Protein AF-A0A6M3JIW3-F1 (afdb_monomer_lite)

Sequence (122 aa):
MAKIIEWSEEQEKAWEDWVSTRPQIIKDLCKRFPPYNIYRLNNSGHKVTIYSYSEDGTITVNVSGEYNAVMFDRQVFGIRPENLEECDLPGTDEVIGSFLTEEEDVKKFIDMVRPSVLADRN

Structure (mmCIF, N/CA/C/O backbone):
data_AF-A0A6M3JIW3-F1
#
_entry.id   AF-A0A6M3JIW3-F1
#
loop_
_atom_site.group_PDB
_atom_site.id
_atom_site.type_symbol
_atom_site.label_atom_id
_atom_site.label_alt_id
_atom_site.label_comp_id
_atom_site.label_asym_id
_atom_site.label_entity_id
_atom_site.label_seq_id
_atom_site.pdbx_PDB_ins_code
_atom_site.Cartn_x
_atom_site.Cartn_y
_atom_site.Cartn_z
_atom_site.occupancy
_atom_site.B_iso_or_equiv
_atom_site.auth_seq_id
_atom_site.auth_comp_id
_atom_site.auth_asym_id
_atom_site.auth_atom_id
_atom_site.pdbx_PDB_model_num
ATOM 1 N N . MET A 1 1 ? 5.607 -12.550 4.158 1.00 65.94 1 MET A N 1
ATOM 2 C CA . MET A 1 1 ? 4.975 -11.288 3.734 1.00 65.94 1 MET A CA 1
ATOM 3 C C . MET A 1 1 ? 6.071 -10.282 3.483 1.00 65.94 1 MET A C 1
ATOM 5 O O . MET A 1 1 ? 6.911 -10.101 4.361 1.00 65.94 1 MET A O 1
ATOM 9 N N . ALA A 1 2 ? 6.074 -9.660 2.312 1.00 86.62 2 ALA A N 1
ATOM 10 C CA . ALA A 1 2 ? 6.933 -8.521 2.052 1.00 86.62 2 ALA A CA 1
ATOM 11 C C . ALA A 1 2 ? 6.315 -7.257 2.660 1.00 86.62 2 ALA A C 1
ATO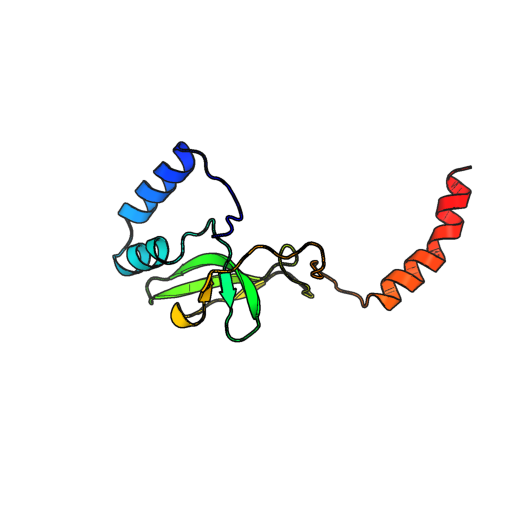M 13 O O . ALA A 1 2 ? 5.189 -6.875 2.327 1.00 86.62 2 ALA A O 1
ATOM 14 N N . LYS A 1 3 ? 7.069 -6.615 3.548 1.00 89.94 3 LYS A N 1
ATOM 15 C CA . LYS A 1 3 ? 6.744 -5.292 4.068 1.00 89.94 3 LYS A CA 1
ATOM 16 C C . LYS A 1 3 ? 7.385 -4.234 3.177 1.00 89.94 3 LYS A C 1
ATOM 18 O O . LYS A 1 3 ? 8.534 -4.389 2.770 1.00 89.94 3 LYS A O 1
ATOM 23 N N . ILE A 1 4 ? 6.649 -3.164 2.893 1.00 92.94 4 ILE A N 1
ATOM 24 C CA . ILE A 1 4 ? 7.192 -1.983 2.198 1.00 92.94 4 ILE A CA 1
ATOM 25 C C . ILE A 1 4 ? 7.888 -1.032 3.174 1.00 92.94 4 ILE A C 1
ATOM 27 O O . ILE A 1 4 ? 8.704 -0.206 2.778 1.00 92.94 4 ILE A O 1
ATOM 31 N N . ILE A 1 5 ? 7.558 -1.144 4.461 1.00 91.69 5 ILE A N 1
ATOM 32 C CA . ILE A 1 5 ? 8.110 -0.321 5.527 1.00 91.69 5 ILE A CA 1
ATOM 33 C C . ILE A 1 5 ? 8.079 -1.094 6.846 1.00 91.69 5 ILE A C 1
ATOM 35 O O . ILE A 1 5 ? 7.129 -1.825 7.127 1.00 91.69 5 ILE A O 1
ATOM 39 N N . GLU A 1 6 ? 9.113 -0.909 7.662 1.00 92.75 6 GLU A N 1
ATOM 40 C CA . GLU A 1 6 ? 9.095 -1.308 9.068 1.00 92.75 6 GLU A CA 1
ATOM 41 C C . GLU A 1 6 ? 8.651 -0.115 9.909 1.00 92.75 6 GLU A C 1
ATOM 43 O O . GLU A 1 6 ? 9.213 0.978 9.800 1.00 92.75 6 GLU A O 1
ATOM 48 N N . TRP A 1 7 ? 7.623 -0.317 10.725 1.00 92.50 7 TRP A N 1
ATOM 49 C CA . TRP A 1 7 ? 7.114 0.708 11.625 1.00 92.50 7 TRP A CA 1
ATOM 50 C C . TRP A 1 7 ? 7.836 0.664 12.968 1.00 92.50 7 TRP A C 1
ATOM 52 O O . TRP A 1 7 ? 8.233 -0.396 13.447 1.00 92.50 7 TRP A O 1
ATOM 62 N N . SER A 1 8 ? 8.009 1.831 13.585 1.00 95.69 8 SER A N 1
ATOM 63 C CA . SER A 1 8 ? 8.398 1.903 14.991 1.00 95.69 8 SER A CA 1
ATOM 64 C C . SER A 1 8 ? 7.234 1.484 15.894 1.00 95.69 8 SER A C 1
ATOM 66 O O . SER A 1 8 ? 6.071 1.575 15.503 1.00 95.69 8 SER A O 1
ATOM 68 N N . GLU A 1 9 ? 7.527 1.112 17.142 1.00 95.75 9 GLU A N 1
ATOM 69 C CA . GLU A 1 9 ? 6.493 0.781 18.139 1.00 95.75 9 GLU A CA 1
ATOM 70 C C . GLU A 1 9 ? 5.469 1.919 18.325 1.00 95.75 9 GLU A C 1
ATOM 72 O O . GLU A 1 9 ? 4.278 1.680 18.512 1.00 95.75 9 GLU A O 1
ATOM 77 N N . GLU A 1 10 ? 5.914 3.178 18.241 1.00 96.88 10 GLU A N 1
ATOM 78 C CA . GLU A 1 10 ? 5.030 4.346 18.318 1.00 96.88 10 GLU A CA 1
ATOM 79 C C . GLU A 1 10 ? 4.070 4.417 17.121 1.00 96.88 10 GLU A C 1
ATOM 81 O O . GLU A 1 10 ? 2.888 4.718 17.294 1.00 96.88 10 GLU A O 1
ATOM 86 N N . GLN A 1 11 ? 4.557 4.107 15.916 1.00 95.31 11 GLN A N 1
ATOM 87 C CA . GLN A 1 11 ? 3.742 4.078 14.700 1.00 95.31 11 GLN A CA 1
ATOM 88 C C . GLN A 1 11 ? 2.740 2.921 14.722 1.00 95.31 11 GLN A C 1
ATOM 90 O O . GLN A 1 11 ? 1.574 3.128 14.385 1.00 95.31 11 GLN A O 1
ATOM 95 N N . GLU A 1 12 ? 3.165 1.733 15.162 1.00 94.81 12 GLU A N 1
ATOM 96 C CA . GLU A 1 12 ? 2.276 0.581 15.343 1.00 94.81 12 GLU A CA 1
ATOM 97 C C . GLU A 1 12 ? 1.162 0.901 16.342 1.00 94.81 12 GLU A C 1
ATOM 99 O O . GLU A 1 12 ? -0.015 0.714 16.035 1.00 94.81 12 GLU A O 1
ATOM 104 N N . LYS A 1 13 ? 1.506 1.492 17.490 1.00 96.69 13 LYS A N 1
ATOM 105 C CA . LYS A 1 13 ? 0.517 1.897 18.490 1.00 96.69 13 LYS A CA 1
ATOM 106 C C . LYS A 1 13 ? -0.450 2.955 17.960 1.00 96.69 13 LYS A C 1
ATOM 108 O O . LYS A 1 13 ? -1.658 2.823 18.136 1.00 96.69 13 LYS A O 1
ATOM 113 N N . ALA A 1 14 ? 0.054 3.996 17.297 1.00 96.38 14 ALA A N 1
ATOM 114 C CA . ALA A 1 14 ? -0.794 5.037 16.717 1.00 96.38 14 ALA A CA 1
ATOM 115 C C . ALA A 1 14 ? -1.767 4.464 15.673 1.00 96.38 14 ALA A C 1
ATOM 117 O O . ALA A 1 14 ? -2.920 4.895 15.583 1.00 96.38 14 ALA A O 1
ATOM 118 N N . TRP A 1 15 ? -1.318 3.470 14.903 1.00 95.75 15 TRP A N 1
ATOM 119 C CA . TRP A 1 15 ? -2.162 2.738 13.969 1.00 95.75 15 TRP A CA 1
ATOM 120 C C . TRP A 1 15 ? -3.244 1.926 14.681 1.00 95.75 15 TRP A C 1
ATOM 122 O O . TRP A 1 15 ? -4.418 2.045 14.332 1.00 95.75 15 TRP A O 1
ATOM 132 N N . GLU A 1 16 ? -2.884 1.136 15.690 1.00 96.62 16 GLU A N 1
ATOM 1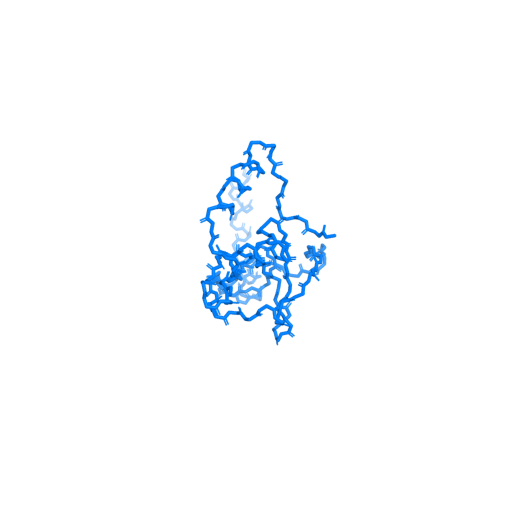33 C CA . GLU A 1 16 ? -3.837 0.342 16.471 1.00 96.62 16 GLU A CA 1
ATOM 134 C C . GLU A 1 16 ? -4.891 1.218 17.155 1.00 96.62 16 GLU A C 1
ATOM 136 O O . GLU A 1 16 ? -6.091 0.936 17.054 1.00 96.62 16 GLU A O 1
ATOM 141 N N . ASP A 1 17 ? -4.462 2.321 17.774 1.00 98.00 17 ASP A N 1
ATOM 142 C CA . ASP A 1 17 ? -5.342 3.306 18.397 1.00 98.00 17 ASP A CA 1
ATOM 143 C C . ASP A 1 17 ? -6.320 3.870 17.356 1.00 98.00 17 ASP A C 1
ATOM 145 O O . ASP A 1 17 ? -7.533 3.890 17.585 1.00 98.00 17 ASP A O 1
ATOM 149 N N . TRP A 1 18 ? -5.832 4.241 16.168 1.00 96.94 18 TRP A N 1
ATOM 150 C CA . TRP A 1 18 ? -6.682 4.706 15.074 1.00 96.94 18 TRP A CA 1
ATOM 151 C C . TRP A 1 18 ? -7.680 3.633 14.619 1.00 96.94 18 TRP A C 1
ATOM 153 O O . TRP A 1 18 ? -8.876 3.929 14.545 1.00 96.94 18 TRP A O 1
ATOM 163 N N . VAL A 1 19 ? -7.236 2.394 14.369 1.00 97.44 19 VAL A N 1
ATOM 164 C CA . VAL A 1 19 ? -8.091 1.271 13.933 1.00 97.44 19 VAL A CA 1
ATOM 165 C C . VAL A 1 19 ? -9.167 0.968 14.979 1.00 97.44 19 VAL A C 1
ATOM 167 O O . VAL A 1 19 ? -10.321 0.709 14.624 1.00 97.44 19 VAL A O 1
ATOM 170 N N . SER A 1 20 ? -8.839 1.062 16.271 1.00 97.62 20 SER A N 1
ATOM 171 C CA . SER A 1 20 ? -9.766 0.776 17.373 1.00 97.62 20 SER A CA 1
ATOM 172 C C . SER A 1 20 ? -11.019 1.667 17.356 1.00 97.62 20 SER A C 1
ATOM 174 O O . SER A 1 20 ? -12.108 1.216 17.729 1.00 97.62 20 SER A O 1
ATOM 176 N N . THR A 1 21 ? -10.895 2.892 16.833 1.00 97.94 21 THR A N 1
ATOM 177 C CA . THR A 1 21 ? -11.989 3.872 16.727 1.00 97.94 21 THR A CA 1
ATOM 178 C C . THR A 1 21 ? -12.885 3.683 15.498 1.00 97.94 21 THR A C 1
ATOM 180 O O . THR A 1 21 ? -13.919 4.341 15.390 1.00 97.94 21 THR A O 1
ATOM 183 N N . ARG A 1 22 ? -12.520 2.797 14.561 1.00 97.94 22 ARG A N 1
ATOM 184 C CA . ARG A 1 22 ? -13.221 2.642 13.275 1.00 97.94 22 ARG A CA 1
ATOM 185 C C . ARG A 1 22 ? -14.393 1.649 13.336 1.00 97.94 22 ARG A C 1
ATOM 187 O O . ARG A 1 22 ? -14.442 0.800 14.236 1.00 97.94 22 ARG A O 1
ATOM 194 N N . PRO A 1 23 ? -15.339 1.716 12.378 1.00 98.31 23 PRO A N 1
ATOM 195 C CA . PRO A 1 23 ? -16.371 0.694 12.213 1.00 98.31 23 PRO A CA 1
ATOM 196 C C . PRO A 1 23 ? -15.787 -0.708 12.002 1.00 98.31 23 PRO A C 1
ATOM 198 O O . PRO A 1 23 ? -14.656 -0.855 11.535 1.00 98.31 23 PRO A O 1
ATOM 201 N N . GLN A 1 24 ? -16.576 -1.746 12.303 1.00 98.19 24 GLN A N 1
ATOM 202 C CA . GLN A 1 24 ? -16.110 -3.138 12.242 1.00 98.19 24 GLN A CA 1
ATOM 203 C C . GLN A 1 24 ? -15.580 -3.526 10.857 1.00 98.19 24 GLN A C 1
ATOM 205 O O . GLN A 1 24 ? -14.533 -4.153 10.768 1.00 98.19 24 GLN A O 1
ATOM 210 N N . ILE A 1 25 ? -16.233 -3.068 9.786 1.00 98.19 25 ILE A N 1
ATOM 211 C CA . ILE A 1 25 ? -15.784 -3.335 8.415 1.00 98.19 25 ILE A CA 1
ATOM 212 C C . ILE A 1 25 ? -14.359 -2.822 8.161 1.00 98.19 25 ILE A C 1
ATOM 214 O O . ILE A 1 25 ? -13.535 -3.540 7.607 1.00 98.19 25 ILE A O 1
ATOM 218 N N . ILE A 1 26 ? -14.022 -1.621 8.641 1.00 98.44 26 ILE A N 1
ATOM 219 C CA . ILE A 1 26 ? -12.675 -1.055 8.502 1.00 98.44 26 ILE A CA 1
ATOM 220 C C . ILE A 1 26 ? -11.672 -1.838 9.347 1.00 98.44 26 ILE A C 1
ATOM 222 O O . ILE A 1 26 ? -10.568 -2.105 8.881 1.00 98.44 26 ILE A O 1
ATOM 226 N N . LYS A 1 27 ? -12.051 -2.241 10.566 1.00 98.44 27 LYS A N 1
ATOM 227 C CA . LYS A 1 27 ? -11.211 -3.081 11.436 1.00 98.44 27 LYS A CA 1
ATOM 228 C C . LYS A 1 27 ? -10.872 -4.411 10.769 1.00 98.44 27 LYS A C 1
ATOM 230 O O . LYS A 1 27 ? -9.711 -4.813 10.767 1.00 98.44 27 LYS A O 1
ATOM 235 N N . ASP A 1 28 ? -11.868 -5.056 10.169 1.00 98.25 28 ASP A N 1
ATOM 236 C CA . ASP A 1 28 ? -11.705 -6.328 9.466 1.00 98.25 28 ASP A CA 1
ATOM 237 C C . ASP A 1 28 ? -10.800 -6.170 8.238 1.00 98.25 28 ASP A C 1
ATOM 239 O O . ASP A 1 28 ? -9.895 -6.981 8.030 1.00 98.25 28 ASP A O 1
ATOM 243 N N . LEU A 1 29 ? -10.985 -5.092 7.464 1.00 98.19 29 LEU A N 1
ATOM 244 C CA . LEU A 1 29 ? -10.118 -4.774 6.330 1.00 98.19 29 LEU A CA 1
ATOM 245 C C . LEU A 1 29 ? -8.677 -4.492 6.766 1.00 98.19 29 LEU A C 1
ATOM 247 O O . LEU A 1 29 ? -7.767 -5.075 6.192 1.00 98.19 29 LEU A O 1
ATOM 251 N N . CYS A 1 30 ? -8.457 -3.668 7.793 1.00 97.56 30 CYS A N 1
ATOM 252 C CA . CYS A 1 30 ? -7.117 -3.341 8.296 1.00 97.56 30 CYS A CA 1
ATOM 253 C C . CYS A 1 30 ? -6.391 -4.571 8.851 1.00 97.56 30 CYS A C 1
ATOM 255 O O . CYS A 1 30 ? -5.178 -4.692 8.708 1.00 97.56 30 CYS A O 1
ATOM 257 N N . LYS A 1 31 ? -7.130 -5.493 9.480 1.00 96.31 31 LYS A N 1
ATOM 258 C CA . LYS A 1 31 ? -6.582 -6.757 9.980 1.00 96.31 31 LYS A CA 1
ATOM 259 C C . LYS A 1 31 ? -6.174 -7.689 8.841 1.00 96.31 31 LYS A C 1
ATOM 261 O O . LYS A 1 31 ? -5.163 -8.374 8.954 1.00 96.31 31 LYS A O 1
ATOM 266 N N . ARG A 1 32 ? -6.982 -7.754 7.779 1.00 96.75 32 ARG A N 1
ATOM 267 C CA . ARG A 1 32 ? -6.729 -8.634 6.630 1.00 96.75 32 ARG A CA 1
ATOM 268 C C . ARG A 1 32 ? -5.685 -8.062 5.675 1.00 96.75 32 ARG A C 1
ATOM 270 O O . ARG A 1 32 ? -4.914 -8.826 5.112 1.00 96.75 32 ARG A O 1
ATOM 277 N N . PHE A 1 33 ? -5.671 -6.746 5.505 1.00 97.19 33 PHE A N 1
ATOM 278 C CA . PHE A 1 33 ? -4.771 -6.045 4.604 1.00 97.19 33 PHE A CA 1
ATOM 279 C C . PHE A 1 33 ? -4.076 -4.897 5.333 1.00 97.19 33 PHE A C 1
ATOM 281 O O . PHE A 1 33 ? -4.455 -3.752 5.125 1.00 97.19 33 PHE A O 1
ATOM 288 N N . PRO A 1 34 ? -3.071 -5.147 6.186 1.00 95.75 34 PRO A N 1
ATOM 289 C CA . PRO A 1 34 ? -2.301 -4.066 6.784 1.00 95.75 34 PRO A CA 1
ATOM 290 C C . PRO A 1 34 ? -1.645 -3.162 5.720 1.00 95.75 34 PRO A C 1
ATOM 292 O O . PRO A 1 34 ? -1.168 -3.668 4.696 1.00 95.75 34 PRO A O 1
ATOM 295 N N . PRO A 1 35 ? -1.568 -1.836 5.939 1.00 95.62 35 PRO A N 1
ATOM 296 C CA . PRO A 1 35 ? -1.125 -0.893 4.908 1.00 95.62 35 PRO A CA 1
ATOM 297 C C . PRO A 1 35 ? 0.391 -0.905 4.660 1.00 95.62 35 PRO A C 1
ATOM 299 O O . PRO A 1 35 ? 0.851 -0.357 3.665 1.00 95.62 35 PRO A O 1
ATOM 302 N N . TYR A 1 36 ? 1.167 -1.526 5.549 1.00 94.38 36 TYR A N 1
ATOM 303 C CA . TYR A 1 36 ? 2.625 -1.649 5.457 1.00 94.38 36 TYR A CA 1
ATOM 304 C C . TYR A 1 36 ? 3.095 -2.885 4.672 1.00 94.38 36 TYR A C 1
ATOM 306 O O . TYR A 1 36 ? 4.296 -3.140 4.582 1.00 94.38 36 TYR A O 1
ATOM 314 N N . ASN A 1 37 ? 2.170 -3.650 4.093 1.00 95.69 37 ASN A N 1
ATOM 315 C CA . ASN A 1 37 ? 2.473 -4.783 3.223 1.00 95.69 37 ASN A CA 1
ATOM 316 C C . ASN A 1 37 ? 2.249 -4.422 1.748 1.00 95.69 37 ASN A C 1
ATOM 318 O O . ASN A 1 37 ? 1.511 -3.488 1.422 1.00 95.69 37 ASN A O 1
ATOM 322 N N . ILE A 1 38 ? 2.857 -5.211 0.862 1.00 97.19 38 ILE A N 1
ATOM 323 C CA . ILE A 1 38 ? 2.587 -5.176 -0.577 1.00 97.19 38 ILE A CA 1
ATOM 324 C C . ILE A 1 38 ? 1.598 -6.277 -0.978 1.00 97.19 38 ILE A C 1
ATOM 326 O O . ILE A 1 38 ? 1.604 -7.381 -0.427 1.00 97.19 38 ILE A O 1
ATOM 330 N N . TYR A 1 39 ? 0.755 -5.970 -1.959 1.00 97.88 39 TYR A N 1
ATOM 331 C CA . TYR A 1 39 ? -0.256 -6.880 -2.492 1.00 97.88 39 TYR A CA 1
ATOM 332 C C . TYR A 1 39 ? -0.178 -6.931 -4.009 1.00 97.88 39 TYR A C 1
ATOM 334 O O . TYR A 1 39 ? 0.415 -6.060 -4.639 1.00 97.88 39 TYR A O 1
ATOM 342 N N . ARG A 1 40 ? -0.824 -7.918 -4.617 1.00 97.69 40 ARG A N 1
ATOM 343 C CA . ARG A 1 40 ? -0.999 -8.024 -6.060 1.00 97.69 40 ARG A CA 1
ATOM 344 C C . ARG A 1 40 ? -2.478 -7.969 -6.406 1.00 97.69 40 ARG A C 1
ATOM 346 O O . ARG A 1 40 ? -3.309 -8.563 -5.725 1.00 97.69 40 ARG A O 1
ATOM 353 N N . LEU A 1 41 ? -2.802 -7.240 -7.468 1.00 97.38 41 LEU A N 1
ATOM 354 C CA . LEU A 1 41 ? -4.124 -7.270 -8.080 1.00 97.38 41 LEU A CA 1
ATOM 355 C C . LEU A 1 41 ? -4.248 -8.489 -8.995 1.00 97.38 41 LEU A C 1
ATOM 357 O O . LEU A 1 41 ? -3.517 -8.600 -9.978 1.00 97.38 41 LEU A O 1
ATOM 361 N N . ASN A 1 42 ? -5.220 -9.359 -8.731 1.00 94.81 42 ASN A N 1
ATOM 362 C CA . ASN A 1 42 ? -5.378 -10.630 -9.454 1.00 94.81 42 ASN A CA 1
ATOM 363 C C . ASN A 1 42 ? -5.708 -10.444 -10.945 1.00 94.81 42 ASN A C 1
ATOM 365 O O . ASN A 1 42 ? -5.391 -11.289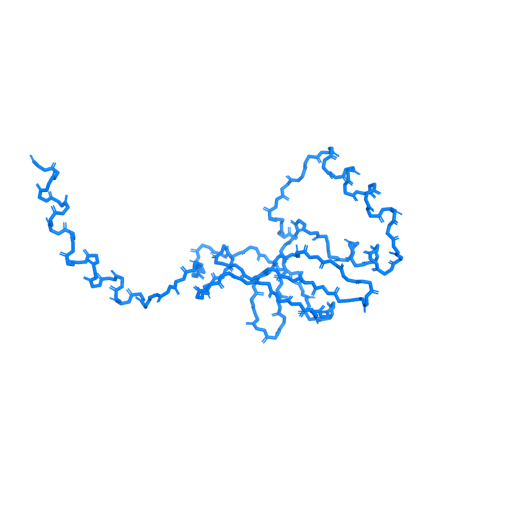 -11.775 1.00 94.81 42 ASN A O 1
ATOM 369 N N . ASN A 1 43 ? -6.375 -9.343 -11.296 1.00 90.75 43 ASN A N 1
ATOM 370 C CA . ASN A 1 43 ? -6.846 -9.080 -12.656 1.00 90.75 43 ASN A CA 1
ATOM 371 C C . ASN A 1 43 ? -5.787 -8.447 -13.571 1.00 90.75 43 ASN A C 1
ATOM 373 O O . ASN A 1 43 ? -5.836 -8.664 -14.779 1.00 90.75 43 ASN A O 1
ATOM 377 N N . SER A 1 44 ? -4.865 -7.649 -13.028 1.00 93.75 44 SER A N 1
ATOM 378 C CA . SER A 1 44 ? -3.821 -6.965 -13.803 1.00 93.75 44 SER A CA 1
ATOM 379 C C . SER A 1 44 ? -2.417 -7.503 -13.537 1.00 93.75 44 SER A C 1
ATOM 381 O O . SER A 1 44 ? -1.515 -7.260 -14.330 1.00 93.75 44 SER A O 1
ATOM 383 N N . GLY A 1 45 ? -2.208 -8.199 -12.419 1.00 95.44 45 GLY A N 1
ATOM 384 C CA . GLY A 1 45 ? -0.892 -8.618 -11.942 1.00 95.44 45 GLY A CA 1
ATOM 385 C C . GLY A 1 45 ? -0.066 -7.491 -11.317 1.00 95.44 45 GLY A C 1
ATOM 386 O O . GLY A 1 45 ? 1.061 -7.742 -10.894 1.00 95.44 45 GLY A O 1
ATOM 387 N N . HIS A 1 46 ? -0.602 -6.268 -11.237 1.00 97.31 46 HIS A N 1
ATOM 388 C CA . HIS A 1 46 ? 0.120 -5.126 -10.680 1.00 97.31 46 HIS A CA 1
ATOM 389 C C . HIS A 1 46 ? 0.345 -5.313 -9.182 1.00 97.31 46 HIS A C 1
ATOM 391 O O . HIS A 1 46 ? -0.584 -5.669 -8.452 1.00 97.31 46 HIS A O 1
ATOM 397 N N . LYS A 1 47 ? 1.561 -5.012 -8.728 1.00 97.88 47 LYS A N 1
ATOM 398 C CA . LYS A 1 47 ? 1.894 -4.922 -7.309 1.00 97.88 47 LYS A CA 1
ATOM 399 C C . LYS A 1 47 ? 1.444 -3.566 -6.771 1.00 97.88 47 LYS A C 1
ATOM 401 O O . LYS A 1 47 ? 1.682 -2.535 -7.396 1.00 97.88 47 LYS A O 1
ATOM 406 N N . VAL A 1 48 ? 0.759 -3.546 -5.640 1.00 98.06 48 VAL A N 1
ATOM 407 C CA . VAL A 1 48 ? 0.074 -2.366 -5.117 1.00 98.06 48 VAL A CA 1
ATOM 408 C C . VAL A 1 48 ? 0.254 -2.229 -3.615 1.00 98.06 48 VAL A C 1
ATOM 410 O O . VAL A 1 48 ? 0.435 -3.213 -2.898 1.00 98.06 48 VAL A O 1
ATOM 413 N N . THR A 1 49 ? 0.146 -0.994 -3.139 1.00 97.94 49 THR A N 1
ATOM 414 C CA . THR A 1 49 ? 0.081 -0.674 -1.709 1.00 97.94 49 THR A CA 1
ATOM 415 C C . THR A 1 49 ? -1.301 -0.142 -1.364 1.00 97.94 49 THR A C 1
ATOM 417 O O . THR A 1 49 ? -2.014 0.386 -2.224 1.00 97.94 49 THR A O 1
ATOM 420 N N . ILE A 1 50 ? -1.712 -0.292 -0.108 1.00 98.00 50 ILE A N 1
ATOM 421 C CA . ILE A 1 50 ? -3.022 0.188 0.333 1.00 98.00 50 ILE A CA 1
ATOM 422 C C . ILE A 1 50 ? -2.950 1.697 0.562 1.00 98.00 50 ILE A C 1
ATOM 424 O O . ILE A 1 50 ? -2.126 2.172 1.339 1.00 98.00 50 ILE A O 1
ATOM 428 N N . TYR A 1 51 ? -3.828 2.451 -0.098 1.00 98.00 51 TYR A N 1
ATOM 429 C CA . TYR A 1 51 ? -3.961 3.891 0.119 1.00 98.00 51 TYR A CA 1
ATOM 430 C C . TYR A 1 51 ? -5.015 4.205 1.182 1.00 98.00 51 TYR A C 1
ATOM 432 O O . TYR A 1 51 ? -4.774 4.997 2.090 1.00 98.00 51 TYR A O 1
ATOM 440 N N . SER A 1 52 ? -6.194 3.587 1.075 1.00 98.06 52 SER A N 1
ATOM 441 C CA . SER A 1 52 ? -7.291 3.810 2.017 1.00 98.06 52 SER A CA 1
ATOM 442 C C . SER A 1 52 ? -8.283 2.649 2.052 1.00 98.06 52 SER A C 1
ATOM 444 O O . SER A 1 52 ? -8.358 1.833 1.131 1.00 98.06 52 SER A O 1
ATOM 446 N N . TYR A 1 53 ? -9.073 2.614 3.124 1.00 98.44 53 TYR A N 1
ATOM 447 C CA . TYR A 1 53 ? -10.172 1.675 3.336 1.00 98.44 53 TYR A CA 1
ATOM 448 C C . TYR A 1 53 ? -11.487 2.447 3.332 1.00 98.44 53 TYR A C 1
ATOM 450 O O . TYR A 1 53 ? -11.570 3.525 3.924 1.00 98.44 53 TYR A O 1
ATOM 458 N N . SER A 1 54 ? -12.508 1.889 2.693 1.00 98.00 54 SER A N 1
ATOM 459 C CA . SER A 1 54 ? -13.838 2.482 2.601 1.00 98.00 54 SER A CA 1
ATOM 460 C C . SER A 1 54 ? -14.847 1.688 3.429 1.00 98.00 54 SER A C 1
ATOM 462 O O . SER A 1 54 ? -14.767 0.464 3.545 1.00 98.00 54 SER A O 1
ATOM 464 N N . GLU A 1 55 ? -15.817 2.385 4.025 1.00 98.00 55 GLU A N 1
ATOM 465 C CA . GLU A 1 55 ? -16.849 1.773 4.876 1.00 98.00 55 GLU A CA 1
ATOM 466 C C . GLU A 1 55 ? -17.840 0.901 4.088 1.00 98.00 55 GLU A C 1
ATOM 468 O O . GLU A 1 55 ? -18.556 0.097 4.678 1.00 98.00 55 GLU A O 1
ATOM 473 N N . ASP A 1 56 ? -17.842 0.999 2.756 1.00 97.62 56 ASP A N 1
ATOM 474 C CA . ASP A 1 56 ? -18.579 0.094 1.864 1.00 97.62 56 ASP A CA 1
ATOM 475 C C . ASP A 1 56 ? -17.879 -1.262 1.642 1.00 97.62 56 ASP A C 1
ATOM 477 O O . ASP A 1 56 ? -18.377 -2.105 0.896 1.00 97.62 56 ASP A O 1
ATOM 481 N N . GLY A 1 57 ? -16.733 -1.488 2.293 1.00 97.88 57 GLY A N 1
ATOM 482 C CA . GLY A 1 57 ? -15.962 -2.725 2.196 1.00 97.88 57 GLY A CA 1
ATOM 483 C C . GLY A 1 57 ? -14.951 -2.750 1.049 1.00 97.88 57 GLY A C 1
ATOM 484 O O . GLY A 1 57 ? -14.292 -3.772 0.853 1.00 97.88 57 GLY A O 1
ATOM 485 N N . THR A 1 58 ? -14.809 -1.657 0.295 1.00 98.44 58 THR A N 1
ATOM 486 C CA . THR A 1 58 ? -13.800 -1.533 -0.762 1.00 98.44 58 THR A CA 1
ATOM 487 C C . THR A 1 58 ? -12.502 -0.900 -0.261 1.00 98.44 58 THR A C 1
ATOM 489 O O . THR A 1 58 ? -12.423 -0.309 0.818 1.00 98.44 58 THR A O 1
ATOM 492 N N . ILE A 1 59 ? -11.450 -1.045 -1.061 1.00 98.56 59 ILE A N 1
ATOM 493 C CA . ILE A 1 59 ? -10.106 -0.537 -0.804 1.00 98.56 59 ILE A CA 1
ATOM 494 C C . ILE A 1 59 ? -9.700 0.367 -1.974 1.00 98.56 59 ILE A C 1
ATOM 496 O O . ILE A 1 59 ? -10.006 0.083 -3.134 1.00 98.56 59 ILE A O 1
ATOM 500 N N . THR A 1 60 ? -8.993 1.455 -1.677 1.00 98.62 60 THR A N 1
ATOM 501 C CA . THR A 1 60 ? -8.243 2.205 -2.692 1.00 98.62 60 THR A CA 1
ATOM 502 C C . THR A 1 60 ? -6.782 1.799 -2.619 1.00 98.62 60 THR A C 1
ATOM 504 O O . THR A 1 60 ? -6.201 1.771 -1.532 1.00 98.62 60 THR A O 1
ATOM 507 N N . VAL A 1 61 ? -6.179 1.500 -3.765 1.00 98.50 61 VAL A N 1
ATOM 508 C CA . VAL A 1 61 ? -4.780 1.063 -3.853 1.00 98.50 61 VAL A CA 1
ATOM 509 C C . VAL A 1 61 ? -3.948 2.037 -4.677 1.00 98.50 61 VAL A C 1
ATOM 511 O O . VAL A 1 61 ? -4.465 2.662 -5.605 1.00 98.50 61 VAL A O 1
ATOM 514 N N . ASN A 1 62 ? -2.658 2.141 -4.364 1.00 98.31 62 ASN A N 1
ATOM 515 C CA . ASN A 1 62 ? -1.690 2.841 -5.199 1.00 98.31 62 ASN A CA 1
ATOM 516 C C . ASN A 1 62 ? -1.060 1.863 -6.187 1.00 98.31 62 ASN A C 1
ATOM 518 O O . ASN A 1 62 ? -0.563 0.805 -5.800 1.00 98.31 62 ASN A O 1
ATOM 522 N N . VAL A 1 63 ? -1.023 2.260 -7.453 1.00 97.81 63 VAL A N 1
ATOM 523 C CA . VAL A 1 63 ? -0.206 1.625 -8.480 1.00 97.81 63 VAL A CA 1
ATOM 524 C C . VAL A 1 63 ? 0.898 2.608 -8.850 1.00 97.81 63 VAL A C 1
ATOM 526 O O . VAL A 1 63 ? 0.621 3.609 -9.514 1.00 97.81 63 VAL A O 1
ATOM 529 N N . SER A 1 64 ? 2.125 2.330 -8.418 1.00 96.94 64 SER A N 1
ATOM 530 C CA . SER A 1 64 ? 3.284 3.205 -8.620 1.00 96.94 64 SER A CA 1
ATOM 531 C C . SER A 1 64 ? 4.395 2.532 -9.418 1.00 96.94 64 SER A C 1
ATOM 533 O O . SER A 1 64 ? 4.489 1.298 -9.470 1.00 96.94 64 SER A O 1
ATOM 535 N N . GLY A 1 65 ? 5.258 3.366 -10.001 1.00 95.81 65 GLY A N 1
ATOM 536 C CA . GLY A 1 65 ? 6.509 2.952 -10.632 1.00 95.81 65 GLY A CA 1
ATOM 537 C C . GLY A 1 65 ? 7.509 2.303 -9.675 1.00 95.81 65 GLY A C 1
ATOM 538 O O . GLY A 1 65 ? 8.417 1.614 -10.116 1.00 95.81 65 GLY A O 1
ATOM 539 N N . GLU A 1 66 ? 7.344 2.477 -8.362 1.00 95.38 66 GLU A N 1
ATOM 540 C CA . GLU A 1 66 ? 8.221 1.867 -7.353 1.00 95.38 66 GLU A CA 1
ATOM 541 C C . GLU A 1 66 ? 8.166 0.332 -7.382 1.00 95.38 66 GLU A C 1
ATOM 543 O O . GLU A 1 66 ? 9.162 -0.334 -7.113 1.00 95.38 66 GLU A O 1
ATOM 548 N N . TYR A 1 67 ? 7.010 -0.229 -7.754 1.00 96.56 67 TYR A N 1
ATOM 549 C CA . TYR A 1 67 ? 6.785 -1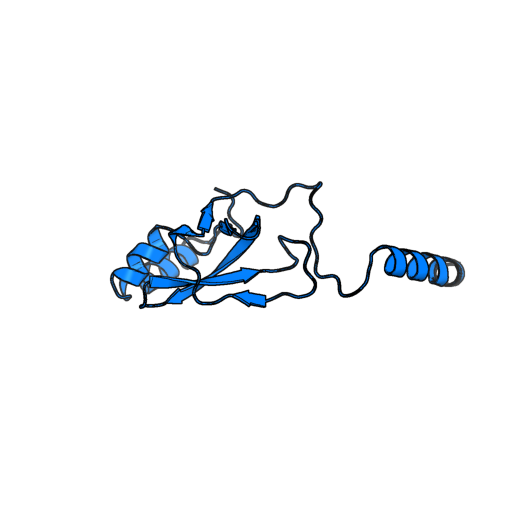.677 -7.753 1.00 96.56 67 TYR A CA 1
ATOM 550 C C . TYR A 1 67 ? 6.360 -2.248 -9.108 1.00 96.56 67 TYR A C 1
ATOM 552 O O . TYR A 1 67 ? 6.116 -3.449 -9.220 1.00 96.56 67 TYR A O 1
ATOM 560 N N . ASN A 1 68 ? 6.217 -1.400 -10.128 1.00 96.25 68 ASN A N 1
ATOM 561 C CA . ASN A 1 68 ? 5.708 -1.776 -11.445 1.00 96.25 68 ASN A CA 1
ATOM 562 C C . ASN A 1 68 ? 6.388 -0.952 -12.539 1.00 96.25 68 ASN A C 1
ATOM 564 O O . ASN A 1 68 ? 6.844 0.156 -12.281 1.00 96.25 68 ASN A O 1
ATOM 568 N N . ALA A 1 69 ? 6.342 -1.429 -13.781 1.00 93.88 69 ALA A N 1
ATOM 569 C CA . ALA A 1 69 ? 6.527 -0.583 -14.956 1.00 93.88 69 ALA A CA 1
ATOM 570 C C . ALA A 1 69 ? 5.179 0.037 -15.355 1.00 93.88 69 ALA A C 1
ATOM 572 O O . ALA A 1 69 ? 4.262 -0.665 -15.786 1.00 93.88 69 ALA A O 1
ATOM 573 N N . VAL A 1 70 ? 5.021 1.348 -15.180 1.00 93.06 70 VAL A N 1
ATOM 574 C CA . VAL A 1 70 ? 3.778 2.069 -15.504 1.00 93.06 70 VAL A CA 1
ATOM 575 C C . VAL A 1 70 ? 4.079 3.386 -16.206 1.00 93.06 70 VAL A C 1
ATOM 577 O O . VAL A 1 70 ? 5.189 3.889 -16.139 1.00 93.06 70 VAL A O 1
ATOM 580 N N . MET A 1 71 ? 3.093 3.980 -16.879 1.00 90.38 71 MET A N 1
ATOM 581 C CA . MET A 1 71 ? 3.291 5.314 -17.466 1.00 90.38 71 MET A CA 1
ATOM 582 C C . MET A 1 71 ? 3.277 6.422 -16.411 1.00 90.38 71 MET A C 1
ATOM 584 O O . MET A 1 71 ? 4.015 7.398 -16.501 1.00 90.38 71 MET A O 1
ATOM 588 N N . PHE A 1 72 ? 2.403 6.280 -15.416 1.00 91.31 72 PHE A N 1
ATOM 589 C CA . PHE A 1 72 ? 2.259 7.214 -14.311 1.00 91.31 72 PHE A CA 1
ATOM 590 C C . PHE A 1 72 ? 1.654 6.518 -13.091 1.00 91.31 72 PHE A C 1
ATOM 592 O O . PHE A 1 72 ? 0.909 5.528 -13.197 1.00 91.31 72 PHE A O 1
ATOM 599 N N . ASP A 1 73 ? 1.964 7.087 -11.935 1.00 95.62 73 ASP A N 1
ATOM 600 C CA . ASP A 1 73 ? 1.451 6.654 -10.646 1.00 95.62 73 ASP A CA 1
ATOM 601 C C . ASP A 1 73 ? -0.009 7.073 -10.499 1.00 95.62 73 ASP A C 1
ATOM 603 O O . ASP A 1 73 ? -0.406 8.175 -10.883 1.00 95.62 73 ASP A O 1
ATOM 607 N N . ARG A 1 74 ? -0.835 6.180 -9.958 1.00 96.88 74 ARG A N 1
ATOM 608 C CA . ARG A 1 74 ? -2.279 6.408 -9.855 1.00 96.88 74 ARG A CA 1
ATOM 609 C C . ARG A 1 74 ? -2.896 5.668 -8.687 1.00 96.88 74 ARG A C 1
ATOM 611 O O . ARG A 1 74 ? -2.407 4.622 -8.264 1.00 96.88 74 ARG A O 1
ATOM 618 N N . GLN A 1 75 ? -4.024 6.191 -8.233 1.00 98.31 75 GLN A N 1
ATOM 619 C CA . GLN A 1 75 ? -4.894 5.523 -7.278 1.00 98.31 75 GLN A CA 1
ATOM 620 C C . GLN A 1 75 ? -6.047 4.857 -8.012 1.00 98.31 75 GLN A C 1
ATOM 622 O O . GLN A 1 75 ? -6.645 5.446 -8.914 1.00 98.31 75 GLN A O 1
ATOM 627 N N . VAL A 1 76 ? -6.361 3.630 -7.614 1.00 97.50 76 VAL A N 1
ATOM 628 C CA . VAL A 1 76 ? -7.500 2.882 -8.143 1.00 97.50 76 VAL A CA 1
ATOM 629 C C . VAL A 1 76 ? -8.455 2.610 -6.992 1.00 97.50 76 VAL A C 1
ATOM 631 O O . VAL A 1 76 ? -8.092 1.944 -6.024 1.00 97.50 76 VAL A O 1
ATOM 634 N N . PHE A 1 77 ? -9.658 3.171 -7.088 1.00 97.62 77 PHE A N 1
ATOM 635 C CA . PHE A 1 77 ? -10.704 3.077 -6.071 1.00 97.62 77 PHE A CA 1
ATOM 636 C C . PHE A 1 77 ? -11.642 1.893 -6.335 1.00 97.62 77 PHE A C 1
ATOM 638 O O . PHE A 1 77 ? -11.720 1.382 -7.454 1.00 97.62 77 PHE A O 1
ATOM 645 N N . GLY A 1 78 ? -12.388 1.477 -5.309 1.00 97.56 78 GLY A N 1
ATOM 646 C CA . GLY A 1 78 ? -13.416 0.442 -5.442 1.00 97.56 78 GLY A CA 1
ATOM 647 C C . GLY A 1 78 ? -12.865 -0.980 -5.596 1.00 97.56 78 GLY A C 1
ATOM 648 O O . GLY A 1 78 ? -13.577 -1.864 -6.076 1.00 97.56 78 GLY A O 1
ATOM 649 N N . ILE A 1 79 ? -11.606 -1.222 -5.210 1.00 98.31 79 ILE A N 1
ATOM 650 C CA . ILE A 1 79 ? -11.016 -2.561 -5.243 1.00 98.31 79 ILE A CA 1
ATOM 651 C C . ILE A 1 79 ? -11.690 -3.421 -4.184 1.00 98.31 79 ILE A C 1
ATOM 653 O O . ILE A 1 79 ? -11.747 -3.063 -3.008 1.00 98.31 79 ILE A O 1
ATOM 657 N N . ARG A 1 80 ? -12.199 -4.575 -4.606 1.00 97.75 80 ARG A N 1
ATOM 658 C CA . ARG A 1 80 ? -12.782 -5.542 -3.684 1.00 97.75 80 ARG A CA 1
ATOM 659 C C . ARG A 1 80 ? -11.694 -6.398 -3.023 1.00 97.75 80 ARG A C 1
ATOM 661 O O . ARG A 1 80 ? -10.761 -6.793 -3.724 1.00 97.75 80 ARG A O 1
ATOM 668 N N . PRO A 1 81 ? -11.825 -6.737 -1.730 1.00 97.19 81 PRO A N 1
ATOM 669 C CA . PRO A 1 81 ? -10.893 -7.599 -0.999 1.00 97.19 81 PRO A CA 1
ATOM 670 C C . PRO A 1 81 ? -10.500 -8.903 -1.702 1.00 97.19 81 PRO A C 1
ATOM 672 O O . PRO A 1 81 ? -9.367 -9.350 -1.587 1.00 97.19 81 PRO A O 1
ATOM 675 N N . GLU A 1 82 ? -11.424 -9.542 -2.416 1.00 97.31 82 GLU A N 1
ATOM 676 C CA . GLU A 1 82 ? -11.184 -10.789 -3.152 1.00 97.31 82 GLU A CA 1
ATOM 677 C C . GLU A 1 82 ? -10.268 -10.639 -4.377 1.00 97.31 82 GLU A C 1
ATOM 679 O O . GLU A 1 82 ? -9.764 -11.638 -4.885 1.00 97.31 82 GLU A O 1
ATOM 684 N N . ASN A 1 83 ? -10.031 -9.409 -4.838 1.00 97.69 83 ASN A N 1
ATOM 685 C CA . ASN A 1 83 ? -9.149 -9.119 -5.969 1.00 97.69 83 ASN A CA 1
ATOM 686 C C . ASN A 1 83 ? -7.703 -8.828 -5.544 1.00 97.69 83 ASN A C 1
ATOM 688 O O . ASN A 1 83 ? -6.885 -8.512 -6.409 1.00 97.69 83 ASN A O 1
ATOM 692 N N . LEU A 1 84 ? -7.413 -8.882 -4.242 1.00 97.31 84 LEU A N 1
ATOM 693 C CA . LEU A 1 84 ? -6.090 -8.661 -3.677 1.00 97.31 84 LEU A CA 1
ATOM 694 C C . LEU A 1 84 ? -5.549 -9.951 -3.073 1.00 97.31 84 LEU A C 1
ATOM 696 O O . LEU A 1 84 ? -6.222 -10.620 -2.284 1.00 97.31 84 LEU A O 1
ATOM 700 N N . GLU A 1 85 ? -4.300 -10.244 -3.397 1.00 96.31 85 GLU A N 1
ATOM 701 C CA . GLU A 1 85 ? -3.518 -11.314 -2.790 1.00 96.31 85 GLU A CA 1
ATOM 702 C C . GLU A 1 85 ? -2.194 -10.770 -2.251 1.00 96.31 85 GLU A C 1
ATOM 704 O O . GLU A 1 85 ? -1.677 -9.760 -2.727 1.00 96.31 85 GLU A O 1
ATOM 709 N N . GLU A 1 86 ? -1.645 -11.413 -1.224 1.00 94.19 86 GLU A N 1
ATOM 710 C CA . GLU A 1 86 ? -0.303 -11.083 -0.742 1.00 94.19 86 GLU A CA 1
ATOM 711 C C . GLU A 1 86 ? 0.741 -11.459 -1.797 1.00 94.19 86 GLU A C 1
ATOM 713 O O . GLU A 1 86 ? 0.615 -12.477 -2.480 1.00 94.19 86 GLU A O 1
ATOM 718 N N . CYS A 1 87 ? 1.799 -10.660 -1.916 1.00 95.25 87 CYS A N 1
ATOM 719 C CA . CYS A 1 87 ? 2.912 -10.992 -2.794 1.00 95.25 87 CYS A CA 1
ATOM 720 C C . CYS A 1 87 ? 4.254 -10.532 -2.224 1.00 95.25 87 CYS A C 1
ATOM 722 O O . CYS A 1 87 ? 4.319 -9.860 -1.195 1.00 95.25 87 CYS A O 1
ATOM 724 N N . ASP A 1 88 ? 5.329 -10.900 -2.917 1.00 95.56 88 ASP A N 1
ATOM 725 C CA . ASP A 1 88 ? 6.675 -10.416 -2.628 1.00 95.56 88 ASP A CA 1
ATOM 726 C C . ASP A 1 88 ? 6.952 -9.069 -3.318 1.00 95.56 88 ASP A C 1
ATOM 728 O O . ASP A 1 88 ? 6.251 -8.672 -4.261 1.00 95.56 88 ASP A O 1
ATOM 732 N N . LEU A 1 89 ? 7.990 -8.369 -2.845 1.00 94.94 89 LEU A N 1
ATOM 733 C CA . LEU A 1 89 ? 8.551 -7.207 -3.540 1.00 94.94 89 LEU A CA 1
ATOM 734 C C . LEU A 1 89 ? 9.036 -7.606 -4.945 1.00 94.94 89 LEU A C 1
ATOM 736 O O . LEU A 1 89 ? 9.346 -8.780 -5.168 1.00 94.94 89 LEU A O 1
ATOM 740 N N . PRO A 1 90 ? 9.118 -6.654 -5.894 1.00 93.62 90 PRO A N 1
ATOM 741 C CA . PRO A 1 90 ? 9.719 -6.922 -7.192 1.00 93.62 90 PRO A CA 1
ATOM 742 C C . PRO A 1 90 ? 11.126 -7.517 -7.062 1.00 93.62 90 PRO A C 1
ATOM 744 O O . PRO A 1 90 ? 11.937 -7.040 -6.264 1.00 93.62 90 PRO A O 1
ATOM 747 N N . GLY A 1 91 ? 11.410 -8.543 -7.863 1.00 91.81 91 GLY A N 1
ATOM 748 C CA . GLY A 1 91 ? 12.763 -9.070 -8.025 1.00 91.81 91 GLY A CA 1
ATOM 749 C C . GLY A 1 91 ? 13.707 -8.055 -8.676 1.00 91.81 91 GLY A C 1
ATOM 750 O O . GLY A 1 91 ? 13.280 -7.084 -9.297 1.00 91.81 91 GLY A O 1
ATOM 751 N N . THR A 1 92 ? 15.017 -8.288 -8.574 1.00 89.75 92 THR A N 1
ATOM 752 C CA . THR A 1 92 ? 16.045 -7.435 -9.208 1.00 89.75 92 THR A CA 1
ATOM 753 C C . THR A 1 92 ? 16.007 -7.465 -10.739 1.00 89.75 92 THR A C 1
ATOM 755 O O . THR A 1 92 ? 16.627 -6.631 -11.389 1.00 89.75 92 THR A O 1
ATOM 758 N N . ASP A 1 93 ? 15.343 -8.467 -11.306 1.00 90.81 93 ASP A N 1
ATOM 759 C CA . ASP A 1 93 ? 15.140 -8.707 -12.733 1.00 90.81 93 ASP A CA 1
ATOM 760 C C . ASP A 1 93 ? 13.820 -8.126 -13.263 1.00 90.81 93 ASP A C 1
ATOM 762 O O . ASP A 1 93 ? 13.612 -8.079 -14.477 1.00 90.81 93 ASP A O 1
ATOM 766 N N . GLU A 1 94 ? 12.934 -7.662 -12.380 1.00 91.94 94 GLU A N 1
ATOM 767 C CA . GLU A 1 94 ? 11.675 -7.048 -12.780 1.00 91.94 94 GLU A CA 1
ATOM 768 C C . GLU A 1 94 ? 11.878 -5.591 -13.207 1.00 91.94 94 GLU A C 1
ATOM 770 O O . GLU A 1 94 ? 12.553 -4.802 -12.543 1.00 91.94 94 GLU A O 1
ATOM 775 N N . VAL A 1 95 ? 11.245 -5.208 -14.318 1.00 89.44 95 VAL A N 1
ATOM 776 C CA . VAL A 1 95 ? 11.256 -3.816 -14.773 1.00 89.44 95 VAL A CA 1
ATOM 777 C C . VAL A 1 95 ? 10.316 -3.003 -13.889 1.00 89.44 95 VAL A C 1
ATOM 779 O O . VAL A 1 95 ? 9.107 -3.245 -13.855 1.00 89.44 95 VAL A O 1
ATOM 782 N N . ILE A 1 96 ? 10.879 -2.012 -13.205 1.00 94.06 96 ILE A N 1
ATOM 783 C CA . ILE A 1 96 ? 10.149 -1.047 -12.384 1.00 94.06 96 ILE A CA 1
ATOM 784 C C . ILE A 1 96 ? 10.467 0.374 -12.845 1.00 94.06 96 ILE A C 1
ATOM 786 O O . ILE A 1 96 ? 11.570 0.660 -13.316 1.00 94.06 96 ILE A O 1
ATOM 790 N N . GLY A 1 97 ? 9.492 1.264 -12.725 1.00 91.50 97 GLY A N 1
ATOM 791 C CA . GLY A 1 97 ? 9.641 2.683 -13.007 1.00 91.50 97 GLY A CA 1
ATOM 792 C C . GLY A 1 97 ? 8.414 3.290 -13.673 1.00 91.50 97 GLY A C 1
ATOM 793 O O . GLY A 1 97 ? 7.557 2.596 -14.229 1.00 91.50 97 GLY A O 1
ATOM 794 N N . SER A 1 98 ? 8.355 4.620 -13.621 1.00 90.06 98 SER A N 1
ATOM 795 C CA . SER A 1 98 ? 7.331 5.408 -14.305 1.00 90.06 98 SER A CA 1
ATOM 796 C C . SER A 1 98 ? 7.921 6.016 -15.577 1.00 90.06 98 SER A C 1
ATOM 798 O O . SER A 1 98 ? 8.736 6.936 -15.503 1.00 90.06 98 SER A O 1
ATOM 800 N N . PHE A 1 99 ? 7.545 5.478 -16.740 1.00 81.88 99 PHE A N 1
ATOM 801 C CA . PHE A 1 99 ? 8.121 5.832 -18.042 1.00 81.88 99 PHE A CA 1
ATOM 802 C C . PHE A 1 99 ? 7.075 6.497 -18.945 1.00 81.88 99 PHE A C 1
ATOM 804 O O . PHE A 1 99 ? 6.055 5.901 -19.277 1.00 81.88 99 PHE A O 1
ATOM 811 N N . LEU A 1 100 ? 7.345 7.728 -19.385 1.00 72.69 100 LEU A N 1
ATOM 812 C CA . LEU A 1 100 ? 6.534 8.441 -20.388 1.00 72.69 100 LEU A CA 1
ATOM 813 C C . LEU A 1 100 ? 7.043 8.238 -21.825 1.00 72.69 100 LEU A C 1
ATOM 815 O O . LEU A 1 100 ? 6.452 8.757 -22.769 1.00 72.69 100 LEU A O 1
ATOM 819 N N . THR A 1 101 ? 8.148 7.513 -21.980 1.00 71.69 101 THR A N 1
ATOM 820 C CA . THR A 1 101 ? 8.887 7.368 -23.234 1.00 71.69 101 THR A CA 1
ATOM 821 C C . THR A 1 101 ? 9.348 5.927 -23.385 1.00 71.69 101 THR A C 1
ATOM 823 O O . THR A 1 101 ? 9.758 5.306 -22.404 1.00 71.69 101 THR A O 1
ATOM 826 N N . GLU A 1 102 ? 9.310 5.415 -24.613 1.00 73.81 102 GLU A N 1
ATOM 827 C CA . GLU A 1 102 ? 9.797 4.073 -24.934 1.00 73.81 102 GLU A CA 1
ATOM 828 C C . GLU A 1 102 ? 11.305 3.961 -24.660 1.00 73.81 102 GLU A C 1
ATOM 830 O O . GLU A 1 102 ? 12.069 4.909 -24.875 1.00 73.81 102 GLU A O 1
ATOM 835 N N . GLU A 1 103 ? 11.761 2.786 -24.222 1.00 74.00 103 GLU A N 1
ATOM 836 C CA . GLU A 1 103 ? 13.172 2.538 -23.889 1.00 74.00 103 GLU A CA 1
ATOM 837 C C . GLU A 1 103 ? 14.110 2.849 -25.070 1.00 74.00 103 GLU A C 1
ATOM 839 O O . GLU A 1 103 ? 15.217 3.364 -24.892 1.00 74.00 103 GLU A O 1
ATOM 844 N N . GLU A 1 104 ? 13.659 2.576 -26.297 1.00 78.06 104 GLU A N 1
ATOM 845 C CA . GLU A 1 104 ? 14.412 2.884 -27.514 1.00 78.06 104 GLU A CA 1
ATOM 846 C C . GLU A 1 104 ? 14.664 4.382 -27.687 1.00 78.06 104 GLU A C 1
ATOM 848 O O . GLU A 1 104 ? 15.750 4.782 -28.110 1.00 78.06 104 GLU A O 1
ATOM 853 N N . ASP A 1 105 ? 13.691 5.221 -27.346 1.00 79.56 105 ASP A N 1
ATOM 854 C CA . ASP A 1 105 ? 13.820 6.667 -27.494 1.00 79.56 105 ASP A CA 1
ATOM 855 C C . ASP A 1 105 ? 14.704 7.256 -26.392 1.00 79.56 105 ASP A C 1
ATOM 857 O O . ASP A 1 105 ? 15.505 8.157 -26.656 1.00 79.56 105 ASP A O 1
ATOM 861 N N . VAL A 1 106 ? 14.669 6.665 -25.191 1.00 78.69 106 VAL A N 1
ATOM 862 C CA . VAL A 1 106 ? 15.640 6.954 -24.126 1.00 78.69 106 VAL A CA 1
ATOM 863 C C . VAL A 1 106 ? 17.061 6.602 -24.581 1.00 78.69 106 VAL A C 1
ATOM 865 O O . VAL A 1 106 ? 17.967 7.427 -24.454 1.00 78.69 106 VAL A O 1
ATOM 868 N N . LYS A 1 107 ? 17.270 5.416 -25.169 1.00 84.81 107 LYS A N 1
ATOM 869 C CA . LYS A 1 107 ? 18.578 4.982 -25.694 1.00 84.81 107 LYS A CA 1
ATOM 870 C C . LYS A 1 107 ? 19.102 5.919 -26.783 1.00 84.81 107 LYS A C 1
ATOM 872 O O . LYS A 1 107 ? 20.241 6.375 -26.685 1.00 84.81 107 LYS A O 1
ATOM 877 N N . LYS A 1 108 ? 18.266 6.275 -27.768 1.00 85.81 108 LYS A N 1
ATOM 878 C CA . LYS A 1 108 ? 18.627 7.233 -28.830 1.00 85.81 108 LYS A CA 1
ATOM 879 C C . LYS A 1 108 ? 19.052 8.582 -28.254 1.00 85.81 108 LYS A C 1
ATOM 881 O O . LYS A 1 108 ? 20.044 9.152 -28.703 1.00 85.81 108 LYS A O 1
ATOM 886 N N . PHE A 1 109 ? 18.326 9.091 -27.258 1.00 85.25 109 PHE A N 1
ATOM 887 C CA . PHE A 1 109 ? 18.675 10.351 -26.606 1.00 85.25 109 PHE A CA 1
ATOM 888 C C . PHE A 1 109 ? 20.010 10.261 -25.854 1.00 85.25 109 PHE A C 1
ATOM 890 O O . PHE A 1 109 ? 20.858 11.142 -25.998 1.00 85.25 109 PHE A O 1
ATOM 897 N N . ILE A 1 110 ? 20.238 9.179 -25.100 1.00 86.75 110 ILE A N 1
ATOM 898 C CA . ILE A 1 110 ? 21.512 8.953 -24.404 1.00 86.75 110 ILE A CA 1
ATOM 8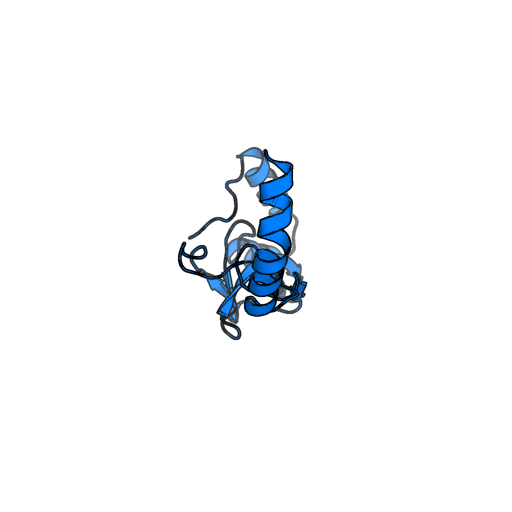99 C C . ILE A 1 110 ? 22.673 8.932 -25.403 1.00 86.75 110 ILE A C 1
ATOM 901 O O . ILE A 1 110 ? 23.673 9.612 -25.177 1.00 86.75 110 ILE A O 1
ATOM 905 N N . ASP A 1 111 ? 22.554 8.188 -26.502 1.00 91.75 111 ASP A N 1
ATOM 906 C CA . ASP A 1 111 ? 23.617 8.096 -27.508 1.00 91.75 111 ASP A CA 1
ATOM 907 C C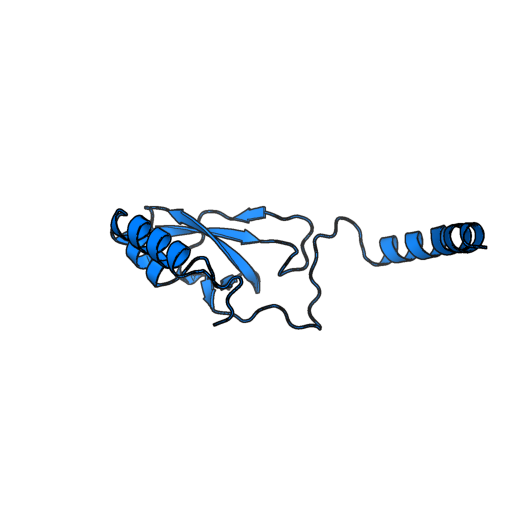 . ASP A 1 111 ? 23.871 9.437 -28.214 1.00 91.75 111 ASP A C 1
ATOM 909 O O . ASP A 1 111 ? 25.017 9.754 -28.533 1.00 91.75 111 ASP A O 1
ATOM 913 N N . MET A 1 112 ? 22.833 10.260 -28.388 1.00 88.94 112 MET A N 1
ATOM 914 C CA . MET A 1 112 ? 22.951 11.612 -28.938 1.00 88.94 112 MET A CA 1
ATOM 915 C C . MET A 1 112 ? 23.715 12.568 -28.007 1.00 88.94 112 MET A C 1
ATOM 917 O O . MET A 1 112 ? 24.518 13.368 -28.481 1.00 88.94 112 MET A O 1
ATOM 921 N N . VAL A 1 113 ? 23.480 12.497 -26.693 1.00 88.75 113 VAL A N 1
ATOM 922 C CA . VAL A 1 113 ? 24.005 13.468 -25.709 1.00 88.75 113 VAL A CA 1
ATOM 923 C C . VAL A 1 113 ? 25.325 13.015 -25.064 1.00 88.75 113 VAL A C 1
ATOM 925 O O . VAL A 1 113 ? 26.122 13.839 -24.613 1.00 88.75 113 VAL A O 1
ATOM 928 N N . ARG A 1 114 ? 25.613 11.708 -25.037 1.00 89.38 114 ARG A N 1
ATOM 929 C CA . ARG A 1 114 ? 26.839 11.149 -24.438 1.00 89.38 114 ARG A CA 1
ATOM 930 C C . ARG A 1 114 ? 28.136 11.801 -24.959 1.00 89.38 114 ARG A C 1
ATOM 932 O O . ARG A 1 114 ? 28.996 12.077 -24.121 1.00 89.38 114 ARG A O 1
ATOM 939 N N . PRO A 1 115 ? 28.313 12.085 -26.266 1.00 90.12 115 PRO A N 1
ATOM 940 C CA . PRO A 1 115 ? 29.543 12.701 -26.765 1.00 90.12 115 PRO A CA 1
ATOM 941 C C . PRO A 1 115 ? 29.820 14.089 -26.171 1.00 90.12 115 PRO A C 1
ATOM 943 O O . PRO A 1 115 ? 30.956 14.360 -25.793 1.00 90.12 115 PRO A O 1
ATOM 946 N N . SER A 1 116 ? 28.802 14.948 -26.037 1.00 85.31 116 SER A N 1
ATOM 947 C CA . SER A 1 116 ? 28.978 16.305 -25.498 1.00 85.31 116 SER A CA 1
ATOM 948 C C . SER A 1 116 ? 29.267 16.292 -23.997 1.00 85.31 116 SER A C 1
ATOM 950 O O . SER A 1 116 ? 30.179 16.970 -23.543 1.00 85.31 116 SER A O 1
ATOM 952 N N . VAL A 1 117 ? 28.577 15.440 -23.232 1.00 85.62 117 VAL A N 1
ATOM 953 C CA . VAL A 1 117 ? 28.810 15.297 -21.781 1.00 85.62 117 VAL A CA 1
ATOM 954 C C . VAL A 1 117 ? 30.218 14.779 -21.467 1.00 85.62 117 VAL A C 1
ATOM 956 O O . VAL A 1 117 ? 30.803 15.150 -20.451 1.00 85.62 117 VAL A O 1
ATOM 959 N N . LEU A 1 118 ? 30.770 13.904 -22.314 1.00 86.62 118 LEU A N 1
ATOM 960 C CA . LEU A 1 118 ? 32.145 13.418 -22.164 1.00 86.62 118 LEU A CA 1
ATOM 961 C C . LEU A 1 118 ? 33.185 14.461 -22.591 1.00 86.62 118 LEU A C 1
ATOM 963 O O . LEU A 1 118 ? 34.267 14.489 -22.012 1.00 86.62 118 LEU A O 1
ATOM 967 N N . ALA A 1 119 ? 32.868 15.307 -23.574 1.00 80.94 119 ALA A N 1
ATOM 968 C CA . ALA A 1 119 ? 33.744 16.394 -24.001 1.00 80.94 119 ALA A CA 1
ATOM 969 C C . ALA A 1 119 ? 33.880 17.483 -22.923 1.00 80.94 119 ALA A C 1
ATOM 971 O O . ALA A 1 119 ? 34.994 17.918 -22.663 1.00 80.94 119 ALA A O 1
ATOM 972 N N . ASP A 1 120 ? 32.788 17.838 -22.237 1.00 78.62 120 ASP A N 1
ATOM 973 C CA . ASP A 1 120 ? 32.776 18.845 -21.158 1.00 78.62 120 ASP A CA 1
ATOM 974 C C . ASP A 1 120 ? 33.461 18.379 -19.854 1.00 78.62 120 ASP A C 1
ATOM 976 O O . ASP A 1 120 ? 33.609 19.152 -18.907 1.00 78.62 120 ASP A O 1
ATOM 980 N N . ARG A 1 121 ? 33.850 17.099 -19.768 1.00 69.75 121 ARG A N 1
ATOM 981 C CA . ARG A 1 121 ? 34.544 16.508 -18.609 1.00 69.75 121 ARG A CA 1
ATOM 982 C C . ARG A 1 121 ? 36.073 16.496 -18.729 1.00 69.75 121 ARG A C 1
ATOM 984 O O . ARG A 1 121 ? 36.718 16.108 -17.754 1.00 69.75 121 ARG A O 1
ATOM 991 N N . ASN A 1 122 ? 36.628 16.878 -19.879 1.00 53.19 122 ASN A N 1
ATOM 992 C CA . ASN A 1 122 ? 38.074 16.988 -20.123 1.00 53.19 122 ASN A CA 1
ATOM 993 C C . ASN A 1 122 ? 38.520 18.451 -20.128 1.00 53.19 122 ASN A C 1
ATOM 995 O O . ASN A 1 122 ? 39.681 18.692 -19.732 1.00 53.19 122 ASN A O 1
#

Secondary structure (DSSP, 8-state):
--BS-PPPHHHHHHHHHHHHTS-HHHHHHHHHS-TTBEEEETTT--EEEEEEE-TTS-EEEEE-TTTSEESS-EEEEEE-GGGEEE-PPPPTTS--EE-SS-HHHHHHHHHHHHHHHHHTT-

Organism: NCBI:txid1070528

Foldseek 3Di:
DAFQDDDDPVRVVVVVVVLVPDDPLSVVCCVLAPQRAWKAFQVPRAIWGWDDADPVNWTKTWRALQQAEEQHIDIDTRHHPVRIDGDYGDDPPHRGGHDVDDPVVVVVVCVVCVVVVVVVVD

Radius of gyration: 19.54 Å; chains: 1; bounding box: 57×30×47 Å

pLDDT: mean 92.7, std 7.81, range [53.19, 98.62]